Protein AF-A0A970HHV1-F1 (afdb_monomer)

Mean predicted aligned error: 6.07 Å

Radius of gyration: 20.33 Å; Cα contacts (8 Å, |Δi|>4): 270; chains: 1; bounding box: 57×24×49 Å

Nearest PDB structures (foldseek):
  5f6c-assembly1_B  TM=8.039E-01  e=2.529E-11  Escherichia coli K-12
  2vmk-assembly1_B  TM=8.462E-01  e=4.311E-10  Escherichia coli
  2bx2-assembly1_L  TM=7.209E-01  e=1.044E-10  Escherichia coli
  6g63-assembly1_L  TM=6.892E-01  e=3.246E-10  Escherichia coli K-12
  6g63-assembly1_N  TM=6.771E-01  e=1.009E-09  Escherichia coli K-12

Solvent-accessible surface area (backbone atoms only — not comparable to full-atom values): 9035 Å² total; per-residue (Å²): 105,76,45,78,47,78,48,78,58,95,60,32,40,36,41,37,37,27,50,73,88,37,81,76,47,77,46,78,46,61,69,87,66,83,72,60,59,66,45,74,35,80,18,37,28,69,41,66,39,64,95,73,31,23,31,37,27,39,60,92,59,94,53,52,23,40,33,41,33,84,36,63,52,52,69,69,50,68,73,40,97,61,86,72,57,23,73,80,74,50,54,62,69,41,77,45,61,32,25,28,76,36,66,59,57,91,90,43,39,22,35,36,26,51,76,50,71,48,78,54,98,89,51,70,48,39,87,89,57,90,80,88,79,77,66,85,84,67,76,53,66,66,58,52,52,53,52,52,61,69,76,100

pLDDT: mean 92.99, std 6.15, range [62.75, 98.56]

Foldseek 3Di:
DWDWDWDDPPQKIWIFIDDPNRTDDIDIDGNPDPDQAQPKAFWFFADFDQVQLWTFIHRPDDGTEIEHNCLQDAPVQVPDPDDDRNVRRDDGGDTAIWGFHACADDPRHTYIGSQHWDDDPQDIDRPRDPDDDDDPVDPDPVVVVVSVVVVD

Structure (mmCIF, N/CA/C/O backbone):
data_AF-A0A970HHV1-F1
#
_entry.id   AF-A0A970HHV1-F1
#
loop_
_atom_site.group_PDB
_atom_site.id
_atom_site.type_symbol
_atom_site.label_atom_id
_atom_site.label_alt_id
_atom_site.label_comp_id
_atom_site.label_asym_id
_atom_site.label_entity_id
_atom_site.label_seq_id
_atom_site.pdbx_PDB_ins_code
_atom_site.Cartn_x
_atom_site.Cartn_y
_atom_site.Cartn_z
_atom_site.occupancy
_atom_site.B_iso_or_equiv
_atom_site.auth_seq_id
_atom_site.auth_comp_id
_atom_site.auth_asym_id
_atom_site.auth_atom_id
_atom_site.pdbx_PDB_model_num
ATOM 1 N N . MET A 1 1 ? -31.608 -5.812 18.235 1.00 80.31 1 MET A N 1
ATOM 2 C CA . MET A 1 1 ? -31.215 -6.517 16.993 1.00 80.31 1 MET A CA 1
ATOM 3 C C . MET A 1 1 ? -30.566 -5.502 16.076 1.00 80.31 1 MET A C 1
ATOM 5 O O . MET A 1 1 ? -31.079 -4.387 16.007 1.00 80.31 1 MET A O 1
ATOM 9 N N . ASN A 1 2 ? -29.465 -5.877 15.429 1.00 92.69 2 ASN A N 1
ATOM 10 C CA . ASN A 1 2 ? -28.681 -4.971 14.597 1.00 92.69 2 ASN A CA 1
ATOM 11 C C . ASN A 1 2 ? -28.848 -5.377 13.132 1.00 92.69 2 ASN A C 1
ATOM 13 O O . ASN A 1 2 ? -28.756 -6.562 12.812 1.00 92.69 2 ASN A O 1
ATOM 17 N N . TYR A 1 3 ? -29.113 -4.405 12.264 1.00 94.81 3 TYR A N 1
ATOM 18 C CA . TYR A 1 3 ? -29.354 -4.620 10.841 1.00 94.81 3 TYR A CA 1
ATOM 19 C C . TYR A 1 3 ? -28.430 -3.745 10.005 1.00 94.81 3 TYR A C 1
ATOM 21 O O . TYR A 1 3 ? -28.197 -2.583 10.336 1.00 94.81 3 TYR A O 1
ATOM 29 N N . ILE A 1 4 ? -27.962 -4.297 8.889 1.00 96.00 4 ILE A N 1
ATOM 30 C CA . ILE A 1 4 ? -27.330 -3.534 7.816 1.00 96.00 4 ILE A CA 1
ATOM 31 C C . ILE A 1 4 ? -28.299 -3.553 6.637 1.00 96.00 4 ILE A C 1
ATOM 33 O O . ILE A 1 4 ? -28.560 -4.608 6.059 1.00 96.00 4 ILE A O 1
ATOM 37 N N . PHE A 1 5 ? -28.842 -2.389 6.295 1.00 95.75 5 PHE A N 1
ATOM 38 C CA . PHE A 1 5 ? -29.676 -2.208 5.113 1.00 95.75 5 PHE A CA 1
ATOM 39 C C . PHE A 1 5 ? -28.810 -1.734 3.954 1.00 95.75 5 PHE A C 1
ATOM 41 O O . PHE A 1 5 ? -28.091 -0.748 4.093 1.00 95.75 5 PHE A O 1
ATOM 48 N N . ILE A 1 6 ? -28.900 -2.417 2.814 1.00 94.88 6 ILE A N 1
ATOM 49 C CA . ILE A 1 6 ? -28.181 -2.058 1.590 1.00 94.88 6 ILE A CA 1
ATOM 50 C C . ILE A 1 6 ? -29.214 -1.782 0.501 1.00 94.88 6 ILE A C 1
ATOM 52 O O . ILE A 1 6 ? -30.061 -2.627 0.213 1.00 94.88 6 ILE A O 1
ATOM 56 N N . SER A 1 7 ? -29.146 -0.598 -0.102 1.00 94.56 7 SER A N 1
ATOM 57 C CA . SER A 1 7 ? -29.973 -0.207 -1.244 1.00 94.56 7 SER A CA 1
ATOM 58 C C . SER A 1 7 ? -29.077 0.285 -2.371 1.00 94.56 7 SER A C 1
ATOM 60 O O . SER A 1 7 ? -28.243 1.162 -2.161 1.00 94.56 7 SER A O 1
ATOM 62 N N . SER A 1 8 ? -29.250 -0.272 -3.568 1.00 92.88 8 SER A N 1
ATOM 63 C CA . SER A 1 8 ? -28.542 0.156 -4.774 1.00 92.88 8 SER A CA 1
ATOM 64 C C . SER A 1 8 ? -29.577 0.573 -5.813 1.00 92.88 8 SER A C 1
ATOM 66 O O . SER A 1 8 ? -30.322 -0.264 -6.326 1.00 92.88 8 SER A O 1
ATOM 68 N N . LYS A 1 9 ? -29.687 1.881 -6.065 1.00 92.19 9 LYS A N 1
ATOM 69 C CA . LYS A 1 9 ? -30.651 2.448 -7.018 1.00 92.19 9 LYS A CA 1
ATOM 70 C C . LYS A 1 9 ? -30.102 3.733 -7.629 1.00 92.19 9 LYS A C 1
ATOM 72 O O . LYS A 1 9 ? -29.501 4.534 -6.913 1.00 92.19 9 LYS A O 1
ATOM 77 N N . ASP A 1 10 ? -30.335 3.917 -8.928 1.00 89.50 10 ASP A N 1
ATOM 78 C CA . ASP A 1 10 ? -29.970 5.118 -9.694 1.00 89.50 10 ASP A CA 1
ATOM 79 C C . ASP A 1 10 ? -28.464 5.434 -9.642 1.00 89.50 10 ASP A C 1
ATOM 81 O O . ASP A 1 10 ? -28.059 6.585 -9.547 1.00 89.50 10 ASP A O 1
ATOM 85 N N . GLY A 1 11 ? -27.619 4.393 -9.645 1.00 84.75 11 GLY A N 1
ATOM 86 C CA . GLY A 1 11 ? -26.163 4.557 -9.545 1.00 84.75 11 GLY A CA 1
ATOM 87 C C . GLY A 1 11 ? -25.676 4.989 -8.159 1.00 84.75 11 GLY A C 1
ATOM 88 O O . GLY A 1 11 ? -24.528 5.392 -8.022 1.00 84.75 11 GLY A O 1
ATOM 89 N N . ILE A 1 12 ? -26.523 4.899 -7.132 1.00 89.19 12 ILE A N 1
ATOM 90 C CA . ILE A 1 12 ? -26.177 5.271 -5.761 1.00 89.19 12 ILE A CA 1
ATOM 91 C C . ILE A 1 12 ? -26.359 4.060 -4.848 1.00 89.19 12 ILE A C 1
ATOM 93 O O . ILE A 1 12 ? -27.466 3.521 -4.711 1.00 89.19 12 ILE A O 1
ATOM 97 N N . ASN A 1 13 ? -25.275 3.674 -4.184 1.00 91.62 13 ASN A N 1
ATOM 98 C CA . ASN A 1 13 ? -25.282 2.719 -3.087 1.00 91.62 13 ASN A CA 1
ATOM 99 C C . ASN A 1 13 ? -25.553 3.465 -1.779 1.00 91.62 13 ASN A C 1
ATOM 101 O O . ASN A 1 13 ? -24.934 4.486 -1.491 1.00 91.62 13 ASN A O 1
ATOM 105 N N . ARG A 1 14 ? -26.489 2.957 -0.982 1.00 94.31 14 ARG A N 1
ATOM 106 C CA . ARG A 1 14 ? -26.850 3.478 0.338 1.00 94.31 14 ARG A CA 1
ATOM 107 C C . ARG A 1 14 ? -26.742 2.348 1.344 1.00 94.31 14 ARG A C 1
ATOM 109 O O . ARG A 1 14 ? -27.304 1.276 1.117 1.00 94.31 14 ARG A O 1
ATOM 116 N N . ILE A 1 15 ? -26.047 2.596 2.446 1.00 95.44 15 ILE A N 1
ATOM 117 C CA . ILE A 1 15 ? -25.864 1.631 3.529 1.00 95.44 15 ILE A CA 1
ATOM 118 C C . ILE A 1 15 ? -26.336 2.282 4.825 1.00 95.44 15 ILE A C 1
ATOM 120 O O . ILE A 1 15 ? -25.863 3.359 5.178 1.00 95.44 15 ILE A O 1
ATOM 124 N N . GLY A 1 16 ? -27.269 1.643 5.527 1.00 96.50 16 GLY A N 1
ATOM 125 C CA . GLY A 1 16 ? -27.754 2.086 6.833 1.00 96.50 16 GLY A CA 1
ATOM 126 C C . GLY A 1 16 ? -27.484 1.035 7.901 1.00 96.50 16 GLY A C 1
ATOM 127 O O . GLY A 1 16 ? -27.935 -0.103 7.762 1.00 96.50 16 GLY A O 1
ATOM 128 N N . LEU A 1 17 ? -26.781 1.415 8.967 1.00 95.81 17 LEU A N 1
ATOM 129 C CA . LEU A 1 17 ? -26.610 0.589 10.161 1.00 95.81 17 LEU A CA 1
ATOM 130 C C . LEU A 1 17 ? -27.695 0.963 11.171 1.00 95.81 17 LEU A C 1
ATOM 132 O O . LEU A 1 17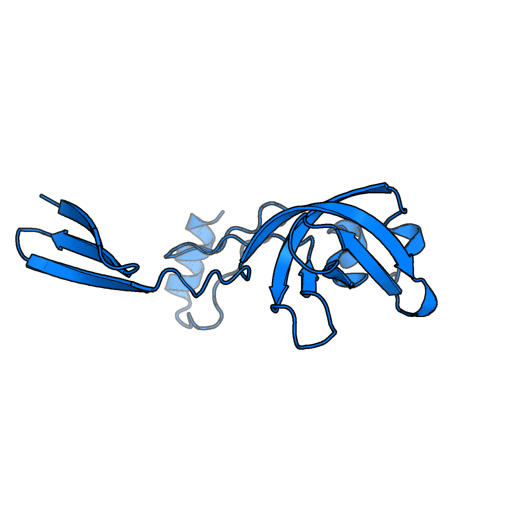 ? -27.787 2.117 11.590 1.00 95.81 17 LEU A O 1
ATOM 136 N N . VAL A 1 18 ? -28.523 -0.005 11.554 1.00 96.56 18 VAL A N 1
ATOM 137 C CA . VAL A 1 18 ? -29.615 0.185 12.512 1.00 96.56 18 VAL A CA 1
ATOM 138 C C . VAL A 1 18 ? -29.358 -0.678 13.735 1.00 96.56 18 VAL A C 1
ATOM 140 O O . VAL A 1 18 ? -29.291 -1.901 13.626 1.00 96.56 18 VAL A O 1
ATOM 143 N N . GLU A 1 19 ? -29.273 -0.049 14.900 1.00 96.81 19 GLU A N 1
ATOM 144 C CA . GLU A 1 19 ? -29.139 -0.712 16.195 1.00 96.81 19 GLU A CA 1
ATOM 145 C C . GLU A 1 19 ? -30.380 -0.413 17.032 1.00 96.81 19 GLU A C 1
ATOM 147 O O . GLU A 1 19 ? -30.795 0.736 17.167 1.00 96.81 19 GLU A O 1
ATOM 152 N N . GLU A 1 20 ? -31.020 -1.462 17.551 1.00 95.19 20 GLU A N 1
ATOM 153 C CA . GLU A 1 20 ? -32.204 -1.335 18.420 1.00 95.19 20 GLU A CA 1
ATOM 154 C C . GLU A 1 20 ? -33.332 -0.473 17.816 1.00 95.19 20 GLU A C 1
ATOM 156 O O . GLU A 1 20 ? -34.014 0.286 18.500 1.00 95.19 20 GLU A O 1
ATOM 161 N N . GLY A 1 21 ? -33.526 -0.588 16.498 1.00 93.12 21 GLY A N 1
ATOM 162 C CA . GLY A 1 21 ? -34.548 0.164 15.766 1.00 93.12 21 GLY A CA 1
ATOM 163 C C . GLY A 1 21 ? -34.192 1.630 15.495 1.00 93.12 21 GLY A C 1
ATOM 164 O O . GLY A 1 21 ? -35.020 2.353 14.944 1.00 93.12 21 GLY A O 1
ATOM 165 N N . ARG A 1 22 ? -32.975 2.076 15.833 1.00 95.38 22 ARG A N 1
ATOM 166 C CA . ARG A 1 22 ? -32.463 3.422 15.540 1.00 95.38 22 ARG A CA 1
ATOM 167 C C . ARG A 1 22 ? -31.365 3.365 14.485 1.00 95.38 22 ARG A C 1
ATOM 169 O O . ARG A 1 22 ? -30.444 2.564 14.588 1.00 95.38 22 ARG A O 1
ATOM 176 N N . LEU A 1 23 ? -31.450 4.230 13.477 1.00 95.44 23 LEU A N 1
ATOM 177 C CA . LEU A 1 23 ? -30.369 4.429 12.511 1.00 95.44 23 LEU A CA 1
ATOM 178 C C . LEU A 1 23 ? -29.182 5.097 13.218 1.00 95.44 23 LEU A C 1
ATOM 180 O O . LEU A 1 23 ? -29.332 6.201 13.738 1.00 95.44 23 LEU A O 1
ATOM 184 N N . VAL A 1 24 ? -28.029 4.429 13.238 1.00 96.62 24 VAL A N 1
ATOM 185 C CA . VAL A 1 24 ? -26.810 4.914 13.909 1.00 96.62 24 VAL A CA 1
ATOM 186 C C . VAL A 1 24 ? -25.757 5.426 12.927 1.00 96.62 24 VAL A C 1
ATOM 188 O O . VAL A 1 24 ? -25.079 6.404 13.224 1.00 96.62 24 VAL A O 1
ATOM 191 N N . GLU A 1 25 ? -25.647 4.823 11.741 1.00 94.88 25 GLU A N 1
ATOM 192 C CA . GLU A 1 25 ? -24.725 5.254 10.684 1.00 94.88 25 GLU A CA 1
ATOM 193 C C . GLU A 1 25 ? -25.418 5.174 9.318 1.00 94.88 25 GLU A C 1
ATOM 195 O O . GLU A 1 25 ? -26.218 4.269 9.063 1.00 94.88 25 GLU A O 1
ATOM 200 N N . TYR A 1 26 ? -25.107 6.122 8.434 1.00 93.88 26 TYR A N 1
ATOM 201 C CA . TYR A 1 26 ? -25.609 6.164 7.063 1.00 93.88 26 TYR A CA 1
ATOM 202 C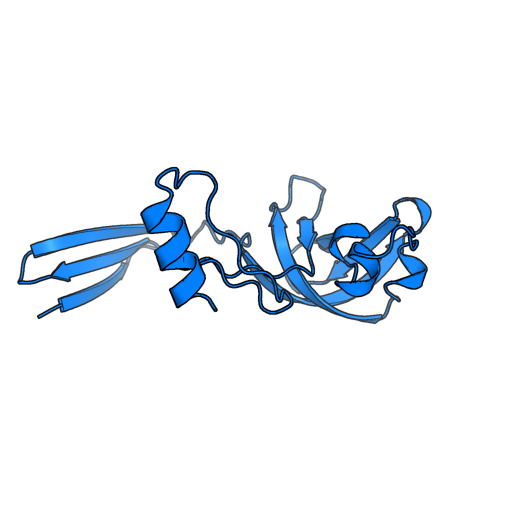 C . TYR A 1 26 ? -24.473 6.522 6.105 1.00 93.88 26 TYR A C 1
ATOM 204 O O . TYR A 1 26 ? -23.807 7.544 6.275 1.00 93.88 26 TYR A O 1
ATOM 212 N N . TYR A 1 27 ? -24.279 5.688 5.090 1.00 92.50 27 TYR A N 1
ATOM 213 C CA . TYR A 1 27 ? -23.280 5.858 4.043 1.00 92.50 27 TYR A CA 1
ATOM 214 C C . TYR A 1 27 ? -23.962 5.949 2.685 1.00 92.50 27 TYR A C 1
ATOM 216 O O . TYR A 1 27 ? -24.944 5.252 2.423 1.00 92.50 27 TYR A O 1
ATOM 224 N N . MET A 1 28 ? -23.412 6.784 1.810 1.00 90.69 28 MET A N 1
ATOM 225 C CA . MET A 1 28 ? -23.862 6.925 0.434 1.00 90.69 28 MET A CA 1
ATOM 226 C C . MET A 1 28 ? -22.647 7.008 -0.487 1.00 90.69 28 MET A C 1
ATOM 228 O O . MET A 1 28 ? -21.716 7.761 -0.209 1.00 90.69 28 MET A O 1
ATOM 232 N N . GLU A 1 29 ? -22.666 6.235 -1.565 1.00 87.69 29 GLU A N 1
ATOM 233 C CA . GLU A 1 29 ? -21.590 6.154 -2.550 1.00 87.69 29 GLU A CA 1
ATOM 234 C C . GLU A 1 29 ? -22.183 6.218 -3.961 1.00 87.69 29 GLU A C 1
ATOM 236 O O . GLU A 1 29 ? -23.109 5.473 -4.288 1.00 87.69 29 GLU A O 1
ATOM 241 N N . GLU A 1 30 ? -21.658 7.120 -4.789 1.00 85.38 30 GLU A N 1
ATOM 242 C CA . GLU A 1 30 ? -21.987 7.210 -6.213 1.00 85.38 30 GLU A CA 1
ATOM 243 C C . GLU A 1 30 ? -21.102 6.247 -7.013 1.00 85.38 30 GLU A C 1
ATOM 245 O O . GLU A 1 30 ? -19.900 6.135 -6.775 1.00 85.38 30 GLU A O 1
ATOM 250 N N . LYS A 1 31 ? -21.697 5.552 -7.984 1.00 70.62 31 LYS A N 1
ATOM 251 C CA . LYS A 1 31 ? -21.054 4.453 -8.718 1.00 70.62 31 LYS A CA 1
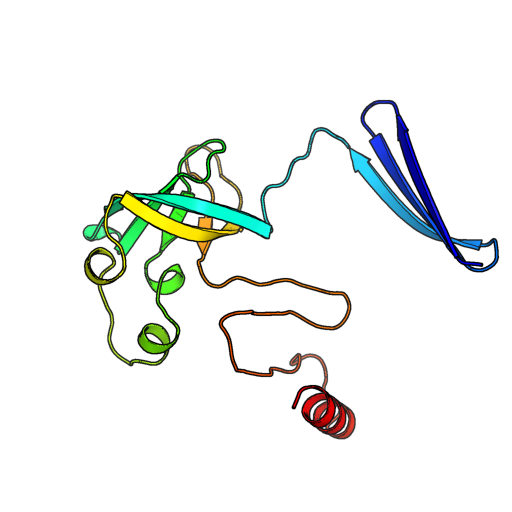ATOM 252 C C . LYS A 1 31 ? -19.884 4.891 -9.615 1.00 70.62 31 LYS A C 1
ATOM 254 O O . LYS A 1 31 ? -19.083 4.047 -9.993 1.00 70.62 31 LYS A O 1
ATOM 259 N N . ASP A 1 32 ? -19.756 6.183 -9.919 1.00 66.75 32 ASP A N 1
ATOM 260 C CA . ASP A 1 32 ? -18.750 6.716 -10.853 1.00 66.75 32 ASP A CA 1
ATOM 261 C C . ASP A 1 32 ? -17.390 7.055 -10.212 1.00 66.75 32 ASP A C 1
ATOM 263 O O . ASP A 1 32 ? -16.471 7.494 -10.906 1.00 66.75 32 ASP A O 1
ATOM 267 N N . SER A 1 33 ? -17.209 6.842 -8.904 1.00 62.75 33 SER A N 1
ATOM 268 C CA . SER A 1 33 ? -15.943 7.134 -8.219 1.00 62.75 33 SER A CA 1
ATOM 269 C C . SER A 1 33 ? -15.204 5.878 -7.757 1.00 62.75 33 SER A C 1
ATOM 271 O O . SER A 1 33 ? -14.920 5.740 -6.566 1.00 62.75 33 SER A O 1
ATOM 273 N N . GLU A 1 34 ? -14.863 4.965 -8.673 1.00 70.12 34 GLU A N 1
ATOM 274 C CA . GLU A 1 34 ? -13.987 3.830 -8.343 1.00 70.12 34 GLU A CA 1
ATOM 275 C C . GLU A 1 34 ? -12.567 4.322 -8.021 1.00 70.12 34 GLU A C 1
ATOM 277 O O . GLU A 1 34 ? -11.663 4.368 -8.859 1.00 70.12 34 GLU A O 1
ATOM 282 N N . LYS A 1 35 ? -12.373 4.716 -6.763 1.00 84.81 35 LYS A N 1
ATOM 283 C CA . LYS A 1 35 ? -11.061 5.029 -6.214 1.00 84.81 35 LYS A CA 1
ATOM 284 C C . LYS A 1 35 ? -10.298 3.734 -6.034 1.00 84.81 35 LYS A C 1
ATOM 286 O O . LYS A 1 35 ? -10.750 2.822 -5.348 1.00 84.81 35 LYS A O 1
ATOM 291 N N . ILE A 1 36 ? -9.106 3.672 -6.612 1.00 92.12 36 ILE A N 1
ATOM 292 C CA . ILE A 1 36 ? -8.253 2.482 -6.509 1.00 92.12 36 ILE A CA 1
ATOM 293 C C . ILE A 1 36 ? -7.262 2.567 -5.346 1.00 92.12 36 ILE A C 1
ATOM 295 O O . ILE A 1 36 ? -6.518 1.616 -5.115 1.00 92.12 36 ILE A O 1
ATOM 299 N N . VAL A 1 37 ? -7.204 3.696 -4.626 1.00 94.88 37 VAL A N 1
ATOM 300 C CA . VAL A 1 37 ? -6.345 3.840 -3.439 1.00 94.88 37 VAL A CA 1
ATOM 301 C C . VAL A 1 37 ? -6.723 2.800 -2.395 1.00 94.88 37 VAL A C 1
ATOM 303 O O . VAL A 1 37 ? -7.884 2.661 -2.034 1.00 94.88 37 VAL A O 1
ATOM 306 N N . GLY A 1 38 ? -5.722 2.100 -1.871 1.00 95.12 38 GLY A N 1
ATOM 307 C CA . GLY A 1 38 ? -5.910 1.037 -0.892 1.00 95.12 38 GLY A CA 1
ATOM 308 C C . GLY A 1 38 ? -6.116 -0.343 -1.512 1.00 95.12 38 GLY A C 1
ATOM 309 O O . GLY A 1 38 ? -5.823 -1.323 -0.826 1.00 95.12 38 GLY A O 1
ATOM 310 N N . ASN A 1 39 ? -6.507 -0.437 -2.792 1.00 96.25 39 ASN A N 1
ATOM 311 C CA . ASN A 1 39 ? -6.634 -1.720 -3.484 1.00 96.25 39 ASN A CA 1
ATOM 312 C C . ASN A 1 39 ? -5.282 -2.441 -3.535 1.00 96.25 39 ASN A C 1
ATOM 314 O O . ASN A 1 39 ? -4.225 -1.819 -3.705 1.00 96.25 39 ASN A O 1
ATOM 318 N N . ILE A 1 40 ? -5.341 -3.765 -3.403 1.00 97.56 40 ILE A N 1
ATOM 319 C CA . ILE A 1 40 ? -4.187 -4.661 -3.418 1.00 97.56 40 ILE A CA 1
ATOM 320 C C . ILE A 1 40 ? -4.272 -5.522 -4.675 1.00 97.56 40 ILE A C 1
ATOM 322 O O . ILE A 1 40 ? -5.295 -6.154 -4.930 1.00 97.56 40 ILE A O 1
ATOM 326 N N . TYR A 1 41 ? -3.185 -5.567 -5.437 1.00 97.75 41 TYR A N 1
ATOM 327 C CA . TYR A 1 41 ? -3.094 -6.301 -6.694 1.00 97.75 41 TYR A CA 1
ATOM 328 C C . TYR A 1 41 ? -1.912 -7.264 -6.663 1.00 97.75 41 TYR A C 1
ATOM 330 O O . TYR A 1 41 ? -0.859 -6.960 -6.099 1.00 97.75 41 TYR A O 1
ATOM 338 N N . ARG A 1 42 ? -2.063 -8.403 -7.340 1.00 98.06 42 ARG A N 1
ATOM 339 C CA . ARG A 1 42 ? -0.929 -9.203 -7.804 1.00 98.06 42 ARG A CA 1
ATOM 340 C C . ARG A 1 42 ? -0.478 -8.618 -9.140 1.00 98.06 42 ARG A C 1
ATOM 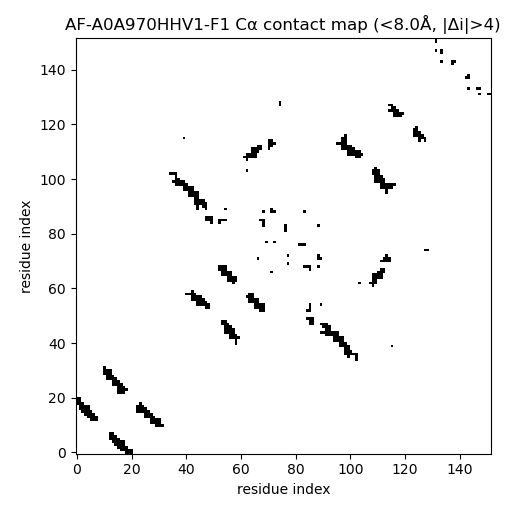342 O O . ARG A 1 42 ? -1.161 -8.786 -10.146 1.00 98.06 42 ARG A O 1
ATOM 349 N N . ALA A 1 43 ? 0.626 -7.887 -9.121 1.00 98.19 43 ALA A N 1
ATOM 350 C CA . ALA A 1 43 ? 1.153 -7.156 -10.262 1.00 98.19 43 ALA A CA 1
ATOM 351 C C . ALA A 1 43 ? 2.304 -7.909 -10.936 1.00 98.19 43 ALA A C 1
ATOM 353 O O . ALA A 1 43 ? 2.979 -8.719 -10.298 1.00 98.19 43 ALA A O 1
ATOM 354 N N . ARG A 1 44 ? 2.563 -7.597 -12.208 1.00 98.56 44 ARG A N 1
ATOM 355 C CA . ARG A 1 44 ? 3.759 -8.051 -12.935 1.00 98.56 44 ARG A CA 1
ATOM 356 C C . ARG A 1 44 ? 4.711 -6.880 -13.156 1.00 98.56 44 ARG A C 1
ATOM 358 O O . ARG A 1 44 ? 4.279 -5.812 -13.585 1.00 98.56 44 ARG A O 1
ATOM 365 N N . VAL A 1 45 ? 5.998 -7.059 -12.880 1.00 98.56 45 VAL A N 1
ATOM 366 C CA . VAL A 1 45 ? 7.026 -6.055 -13.184 1.00 98.56 45 VAL A CA 1
ATOM 367 C C . VAL A 1 45 ? 7.237 -6.006 -14.696 1.00 98.56 45 VAL A C 1
ATOM 369 O O . VAL A 1 45 ? 7.698 -6.976 -15.286 1.00 98.56 45 VAL A O 1
ATOM 372 N N . GLU A 1 46 ? 6.919 -4.879 -15.327 1.00 97.94 46 GLU A N 1
ATOM 373 C CA . GLU A 1 46 ? 7.087 -4.699 -16.776 1.00 97.94 46 GLU A CA 1
ATOM 374 C C . GLU A 1 46 ? 8.518 -4.268 -17.097 1.00 97.94 46 GLU A C 1
ATOM 376 O O . GLU A 1 46 ? 9.186 -4.829 -17.964 1.00 97.94 46 GLU A O 1
ATOM 381 N N . ASN A 1 47 ? 9.023 -3.281 -16.354 1.00 97.12 47 ASN A N 1
ATOM 382 C CA . ASN A 1 47 ? 10.364 -2.765 -16.567 1.00 97.12 47 ASN A CA 1
ATOM 383 C C . ASN A 1 47 ? 10.981 -2.202 -15.286 1.00 97.12 47 ASN A C 1
ATOM 385 O O . ASN A 1 47 ? 10.314 -1.583 -14.454 1.00 97.12 47 ASN A O 1
ATOM 389 N N . VAL A 1 48 ? 12.298 -2.355 -15.183 1.00 97.94 48 VAL A N 1
ATOM 390 C CA . VAL A 1 48 ? 13.116 -1.861 -14.074 1.00 97.94 48 VAL A CA 1
ATOM 391 C C . VAL A 1 48 ? 14.020 -0.739 -14.577 1.00 97.94 48 VAL A C 1
ATOM 393 O O . VAL A 1 48 ? 14.727 -0.892 -15.570 1.00 97.94 48 VAL A O 1
ATOM 396 N N . LEU A 1 49 ? 13.988 0.414 -13.909 1.00 96.25 49 LEU A N 1
ATOM 397 C CA . LEU A 1 49 ? 14.662 1.640 -14.336 1.00 96.25 49 LEU A CA 1
ATOM 398 C C . LEU A 1 49 ? 15.671 2.070 -13.272 1.00 96.25 49 LEU A C 1
ATOM 400 O O . LEU A 1 49 ? 15.365 2.853 -12.369 1.00 96.25 49 LEU A O 1
ATOM 404 N N . ARG A 1 50 ? 16.907 1.577 -13.402 1.00 94.50 50 ARG A N 1
ATOM 405 C CA . ARG A 1 50 ? 18.000 1.847 -12.453 1.00 94.50 50 ARG A CA 1
ATOM 406 C C . ARG A 1 50 ? 18.264 3.339 -12.245 1.00 94.50 50 ARG A C 1
ATOM 408 O O . ARG A 1 50 ? 18.442 3.763 -11.110 1.00 94.50 50 ARG A O 1
ATOM 415 N N . GLY A 1 51 ? 18.215 4.145 -13.310 1.00 95.06 51 GLY A N 1
ATOM 416 C CA . GLY A 1 51 ? 18.427 5.598 -13.228 1.00 95.06 51 GLY A CA 1
ATOM 417 C C . GLY A 1 51 ? 17.405 6.336 -12.354 1.00 95.06 51 GLY A C 1
ATOM 418 O O . GLY A 1 51 ? 17.727 7.371 -11.783 1.00 95.06 51 GLY A O 1
ATOM 419 N N . MET A 1 52 ? 16.197 5.784 -12.198 1.00 93.88 52 MET A N 1
ATOM 420 C CA . MET A 1 52 ? 15.152 6.332 -11.323 1.00 93.88 52 MET A CA 1
ATOM 421 C C . MET A 1 52 ? 15.011 5.566 -10.004 1.00 93.88 52 MET A C 1
ATOM 423 O O . MET A 1 52 ? 14.197 5.952 -9.167 1.00 93.88 52 MET A O 1
ATOM 427 N N . ASN A 1 53 ? 15.783 4.488 -9.811 1.00 96.12 53 ASN A N 1
ATOM 428 C CA . ASN A 1 53 ? 15.606 3.542 -8.711 1.00 96.12 53 ASN A CA 1
ATOM 429 C C . ASN A 1 53 ? 14.126 3.164 -8.515 1.00 96.12 53 ASN A C 1
ATOM 431 O O . ASN A 1 53 ? 13.560 3.287 -7.427 1.00 96.12 53 ASN A O 1
ATOM 435 N N . ALA A 1 54 ? 13.485 2.752 -9.607 1.00 97.69 54 ALA A N 1
ATOM 436 C CA . ALA A 1 54 ? 12.071 2.413 -9.628 1.00 97.69 54 ALA A CA 1
ATOM 437 C C . ALA A 1 54 ? 11.761 1.351 -10.684 1.00 97.69 54 ALA A C 1
ATOM 439 O O . ALA A 1 54 ? 12.547 1.119 -11.604 1.00 97.69 54 ALA A O 1
ATOM 440 N N . ALA A 1 55 ? 10.598 0.729 -10.552 1.00 98.25 55 ALA A N 1
ATOM 441 C CA . ALA A 1 55 ? 10.033 -0.183 -11.530 1.00 98.25 55 ALA A CA 1
ATOM 442 C C . ALA A 1 55 ? 8.629 0.285 -11.929 1.00 98.25 55 ALA A C 1
ATOM 444 O O . ALA A 1 55 ? 7.907 0.868 -11.114 1.00 98.25 55 ALA A O 1
ATOM 445 N N . PHE A 1 56 ? 8.242 0.024 -13.176 1.00 98.06 56 PHE A N 1
ATOM 446 C CA . PHE A 1 56 ? 6.839 0.088 -13.570 1.00 98.06 56 PHE A CA 1
ATOM 447 C C . PHE A 1 56 ? 6.239 -1.309 -13.466 1.00 98.06 56 PHE A C 1
ATOM 449 O O . PHE A 1 56 ? 6.800 -2.279 -13.982 1.00 98.06 56 PHE A O 1
ATOM 456 N N . VAL A 1 57 ? 5.106 -1.399 -12.778 1.00 98.12 57 VAL A N 1
ATOM 457 C CA . VAL A 1 57 ? 4.401 -2.654 -12.527 1.00 98.12 57 VAL A CA 1
ATOM 458 C C . VAL A 1 57 ? 2.992 -2.574 -13.098 1.00 98.12 57 VAL A C 1
ATOM 460 O O . VAL A 1 57 ? 2.274 -1.592 -12.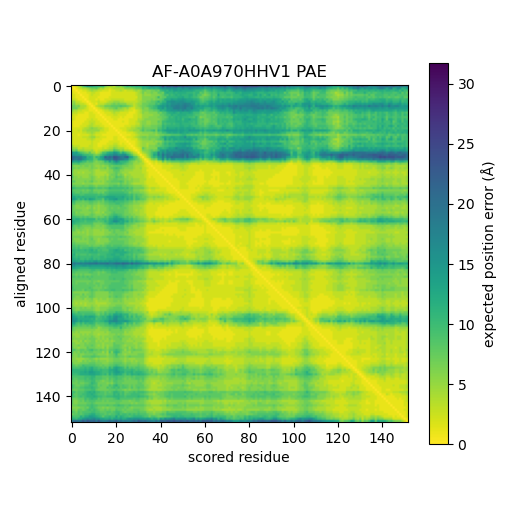904 1.00 98.12 57 VAL A O 1
ATOM 463 N N . ASN A 1 58 ? 2.598 -3.601 -13.830 1.00 98.12 58 ASN A N 1
ATOM 464 C CA . ASN A 1 58 ? 1.269 -3.725 -14.392 1.00 98.12 58 ASN A CA 1
ATOM 465 C C . ASN A 1 58 ? 0.328 -4.312 -13.337 1.00 98.12 58 ASN A C 1
ATOM 467 O O . ASN A 1 58 ? 0.542 -5.425 -12.857 1.00 98.12 58 ASN A O 1
ATOM 471 N N . ILE A 1 59 ? -0.695 -3.538 -12.970 1.00 97.00 59 ILE A N 1
ATOM 472 C CA . ILE A 1 59 ? -1.721 -3.903 -11.980 1.00 97.00 59 ILE A CA 1
ATOM 473 C C . ILE A 1 59 ? -3.043 -4.348 -12.631 1.00 97.00 59 ILE A C 1
ATOM 475 O O . ILE A 1 59 ? -4.013 -4.605 -11.928 1.00 97.00 59 ILE A O 1
ATOM 479 N N . GLY A 1 60 ? -3.099 -4.416 -13.966 1.00 94.81 60 GLY A N 1
ATOM 480 C CA . GLY A 1 60 ? -4.278 -4.833 -14.730 1.00 94.81 60 GLY A CA 1
ATOM 481 C C . GLY A 1 60 ? -5.329 -3.743 -14.965 1.00 94.81 60 GLY A C 1
ATOM 482 O O . GLY A 1 60 ? -6.325 -4.009 -15.630 1.00 94.81 60 GLY A O 1
ATOM 483 N N . VAL A 1 61 ? -5.119 -2.522 -14.463 1.00 88.75 61 VAL A N 1
ATOM 484 C CA . VAL A 1 61 ? -6.039 -1.388 -14.644 1.00 88.75 61 VAL A CA 1
ATOM 485 C C . VAL A 1 61 ? -5.290 -0.116 -15.039 1.00 88.75 61 VAL A C 1
ATOM 487 O O . VAL A 1 61 ? -4.292 0.257 -14.422 1.00 88.75 61 VAL A O 1
ATOM 490 N N . GLY A 1 62 ? -5.791 0.577 -16.065 1.00 89.19 62 GLY A N 1
ATOM 491 C CA . GLY A 1 62 ? -5.261 1.866 -16.508 1.00 89.19 62 GLY A CA 1
ATOM 492 C C . GLY A 1 62 ? -3.789 1.819 -16.937 1.00 89.19 62 GLY A C 1
ATOM 493 O O . GLY A 1 62 ? -3.398 1.036 -17.797 1.00 89.19 62 GLY A O 1
ATOM 494 N N . LYS A 1 63 ? -2.976 2.719 -16.376 1.00 92.31 63 LYS A N 1
ATOM 495 C CA . LYS A 1 63 ? -1.539 2.837 -16.674 1.00 92.31 63 LYS A CA 1
ATOM 496 C C . LYS A 1 63 ? -0.715 2.005 -15.701 1.00 92.31 63 LYS A C 1
ATOM 498 O O . LYS A 1 63 ? -1.089 1.881 -14.537 1.00 92.31 63 LYS A O 1
ATOM 503 N N . ASN A 1 64 ? 0.467 1.566 -16.137 1.00 96.62 64 ASN A N 1
ATOM 504 C CA . ASN A 1 64 ? 1.433 0.923 -15.248 1.00 96.62 64 ASN A CA 1
ATOM 505 C C . ASN A 1 64 ? 1.708 1.783 -14.009 1.00 96.62 64 ASN A C 1
ATOM 507 O O . ASN A 1 64 ? 1.919 2.998 -14.095 1.00 96.62 64 ASN A O 1
ATOM 511 N N . ALA A 1 65 ? 1.712 1.128 -12.856 1.00 97.81 65 ALA A N 1
ATOM 512 C CA . ALA A 1 65 ? 1.952 1.751 -11.576 1.00 97.81 65 ALA A CA 1
ATOM 513 C C . ALA A 1 65 ? 3.449 1.967 -11.344 1.00 97.81 65 ALA A C 1
ATOM 515 O O . ALA A 1 65 ? 4.290 1.168 -11.754 1.00 97.81 65 ALA A O 1
ATOM 516 N N . TYR A 1 66 ? 3.784 3.052 -10.657 1.00 97.88 66 TYR A N 1
ATOM 517 C CA . TYR A 1 66 ? 5.143 3.393 -10.268 1.00 97.88 66 TYR A CA 1
ATOM 518 C C . TYR A 1 66 ? 5.471 2.804 -8.891 1.00 97.88 66 TYR A C 1
ATOM 520 O O . TYR A 1 66 ? 4.846 3.171 -7.889 1.00 97.88 66 TYR A O 1
ATOM 528 N N . LEU A 1 67 ? 6.482 1.935 -8.840 1.00 98.31 67 LEU A N 1
ATOM 529 C CA . LEU A 1 67 ? 7.010 1.325 -7.622 1.00 98.31 67 LEU A CA 1
ATOM 530 C C . LEU A 1 67 ? 8.434 1.831 -7.363 1.00 98.31 67 LEU A C 1
ATOM 532 O O . LEU A 1 67 ? 9.370 1.512 -8.094 1.00 98.31 67 LEU A O 1
ATOM 536 N N . TYR A 1 68 ? 8.606 2.638 -6.317 1.00 97.75 68 TYR A N 1
ATOM 537 C CA . TYR A 1 68 ? 9.917 3.152 -5.918 1.00 97.75 68 TYR A CA 1
ATOM 538 C C . TYR A 1 68 ? 10.722 2.096 -5.149 1.00 97.75 68 TYR A C 1
ATOM 540 O O . TYR A 1 68 ? 10.151 1.296 -4.418 1.00 97.75 68 TYR A O 1
ATOM 548 N N . VAL A 1 69 ? 12.054 2.125 -5.235 1.00 97.19 69 VAL A N 1
ATOM 549 C CA . VAL A 1 69 ? 12.924 1.097 -4.635 1.00 97.19 69 VAL A CA 1
ATOM 550 C C . VAL A 1 69 ? 12.692 0.865 -3.140 1.00 97.19 69 VAL A C 1
ATOM 552 O O . VAL A 1 69 ? 12.574 -0.277 -2.709 1.00 97.19 69 VAL A O 1
ATOM 555 N N . LYS A 1 70 ? 12.529 1.928 -2.341 1.00 95.56 70 LYS A N 1
ATOM 556 C CA . LYS A 1 70 ? 12.266 1.784 -0.897 1.00 95.56 70 LYS A CA 1
ATOM 557 C C . LYS A 1 70 ? 10.878 1.227 -0.603 1.00 95.56 70 LYS A C 1
ATOM 559 O O . LYS A 1 70 ? 10.673 0.674 0.465 1.00 95.56 70 LYS A O 1
ATOM 564 N N . ASP A 1 71 ? 9.950 1.393 -1.540 1.00 96.88 71 ASP A N 1
ATOM 565 C CA . ASP A 1 71 ? 8.610 0.823 -1.483 1.00 96.88 71 ASP A CA 1
ATOM 566 C C . ASP A 1 71 ? 8.591 -0.645 -1.954 1.00 96.88 71 ASP A C 1
ATOM 568 O O . ASP A 1 71 ? 7.554 -1.281 -1.816 1.00 96.88 71 ASP A O 1
ATOM 572 N N . ALA A 1 72 ? 9.704 -1.174 -2.486 1.00 96.56 72 ALA A N 1
ATOM 573 C CA . ALA A 1 72 ? 9.862 -2.557 -2.952 1.00 96.56 72 ALA A CA 1
ATOM 574 C C . ALA A 1 72 ? 10.767 -3.420 -2.057 1.00 96.56 72 ALA A C 1
ATOM 576 O O . ALA A 1 72 ? 10.770 -4.641 -2.191 1.00 96.56 72 ALA A O 1
ATOM 577 N N . TYR A 1 73 ? 11.560 -2.803 -1.178 1.00 95.31 73 TYR A N 1
ATOM 578 C CA . TYR A 1 73 ? 12.463 -3.524 -0.286 1.00 95.31 73 TYR A CA 1
ATOM 579 C C . TYR A 1 73 ? 11.727 -4.525 0.608 1.00 95.31 73 TYR A C 1
ATOM 581 O O . TYR A 1 73 ? 10.659 -4.251 1.147 1.00 95.31 73 TYR A O 1
ATOM 589 N N . SER A 1 74 ? 12.377 -5.663 0.838 1.00 91.06 74 SER A N 1
ATOM 590 C CA . SER A 1 74 ? 12.060 -6.538 1.965 1.00 91.06 74 SER A CA 1
ATOM 591 C C . SER A 1 74 ? 12.353 -5.848 3.301 1.00 91.06 74 SER A C 1
ATOM 593 O O . SER A 1 74 ? 13.108 -4.870 3.389 1.00 91.06 74 SER A O 1
ATOM 595 N N . ARG A 1 75 ? 11.800 -6.403 4.382 1.00 85.81 75 ARG A N 1
ATOM 596 C CA . ARG A 1 75 ? 12.053 -5.921 5.745 1.00 85.81 75 ARG A CA 1
ATOM 597 C C . ARG A 1 75 ? 13.544 -5.970 6.086 1.00 85.81 75 ARG A C 1
ATOM 599 O O . ARG A 1 75 ? 14.072 -5.022 6.662 1.00 85.81 75 ARG A O 1
ATOM 606 N N . GLU A 1 76 ? 14.235 -7.035 5.701 1.00 88.44 76 GLU A N 1
ATOM 607 C CA . GLU A 1 76 ? 15.670 -7.218 5.926 1.00 88.44 76 GLU A CA 1
ATOM 608 C C . GLU A 1 76 ? 16.483 -6.130 5.215 1.00 88.44 76 GLU A C 1
ATOM 610 O O . GLU A 1 76 ? 17.407 -5.555 5.795 1.00 88.44 76 GLU A O 1
ATOM 615 N N . GLN A 1 77 ? 16.106 -5.793 3.978 1.00 91.94 77 GLN A N 1
ATOM 616 C CA . GLN A 1 77 ? 16.750 -4.728 3.209 1.00 91.94 77 GLN A CA 1
ATOM 617 C C . GLN A 1 77 ? 16.506 -3.346 3.825 1.00 91.94 77 GLN A C 1
ATOM 619 O O . GLN A 1 77 ? 17.455 -2.569 3.919 1.00 91.94 77 GLN A O 1
ATOM 624 N N . LEU A 1 78 ? 15.288 -3.060 4.303 1.00 87.94 78 LEU A N 1
ATOM 625 C CA . LEU A 1 78 ? 14.970 -1.811 5.010 1.00 87.94 78 LEU A CA 1
ATOM 626 C C . LEU A 1 78 ? 15.756 -1.638 6.315 1.00 87.94 78 LEU A C 1
ATOM 628 O O . LEU A 1 78 ? 16.147 -0.519 6.649 1.00 87.94 78 LEU A O 1
ATOM 632 N N . LEU A 1 79 ? 15.967 -2.726 7.059 1.00 86.69 79 LEU A N 1
ATOM 633 C CA . LEU A 1 79 ? 16.731 -2.712 8.311 1.00 86.69 79 LEU A CA 1
ATOM 634 C C . LEU A 1 79 ? 18.240 -2.638 8.070 1.00 86.69 79 LEU A C 1
ATOM 636 O O . LEU A 1 79 ? 18.992 -2.160 8.924 1.00 86.69 79 LEU A O 1
ATOM 640 N N . SER A 1 80 ? 18.702 -3.095 6.908 1.00 88.81 80 SER A N 1
ATOM 641 C CA . SER A 1 80 ? 20.094 -2.935 6.527 1.00 88.81 80 SER A CA 1
ATOM 642 C C . SER A 1 80 ? 20.398 -1.453 6.271 1.00 88.81 80 SER A C 1
ATOM 644 O O . SER A 1 80 ? 19.665 -0.756 5.577 1.00 88.81 80 SER A O 1
ATOM 646 N N . LYS A 1 81 ? 21.536 -0.950 6.760 1.00 82.81 81 LYS A N 1
ATOM 647 C CA . LYS A 1 81 ? 22.019 0.403 6.410 1.00 82.81 81 LYS A CA 1
ATOM 648 C C . LYS A 1 81 ? 22.559 0.492 4.969 1.00 82.81 81 LYS A C 1
ATOM 650 O O . LYS A 1 81 ? 23.242 1.455 4.628 1.00 82.81 81 LYS A O 1
ATOM 655 N N . LYS A 1 82 ? 22.313 -0.527 4.138 1.00 91.19 82 LYS A N 1
ATOM 656 C CA . LYS A 1 82 ? 22.769 -0.608 2.750 1.00 91.19 82 LYS A CA 1
ATOM 657 C C . LYS A 1 82 ? 21.651 -0.143 1.821 1.00 91.19 82 LYS A C 1
ATOM 659 O O . LYS A 1 82 ? 20.485 -0.452 2.036 1.00 91.19 82 LYS A O 1
ATOM 664 N N . ASN A 1 83 ? 22.022 0.569 0.762 1.00 90.50 83 ASN A N 1
ATOM 665 C CA . ASN A 1 83 ? 21.111 0.864 -0.337 1.00 90.50 83 ASN A CA 1
ATOM 666 C C . ASN A 1 83 ? 21.309 -0.177 -1.440 1.00 90.50 83 ASN A C 1
ATOM 668 O O . ASN A 1 83 ? 22.429 -0.347 -1.922 1.00 90.50 83 ASN A O 1
ATOM 672 N N . TYR A 1 84 ? 20.224 -0.829 -1.847 1.00 94.19 84 TYR A N 1
ATOM 673 C CA . TYR A 1 84 ? 20.185 -1.728 -2.992 1.00 94.19 84 TYR A CA 1
ATOM 674 C C . TYR A 1 84 ? 19.520 -0.996 -4.160 1.00 94.19 84 TYR A C 1
ATOM 676 O O . TYR A 1 84 ? 18.422 -0.464 -3.998 1.00 94.19 84 TYR A O 1
ATOM 684 N N . PRO A 1 85 ? 20.153 -0.916 -5.336 1.00 95.62 85 PRO A N 1
ATOM 685 C CA . PRO A 1 85 ? 19.485 -0.374 -6.507 1.00 95.62 85 PRO A CA 1
ATOM 686 C C . PRO A 1 85 ? 18.339 -1.304 -6.931 1.00 95.62 85 PRO A C 1
ATOM 688 O O . PRO A 1 85 ? 18.345 -2.499 -6.632 1.00 95.62 85 PRO A O 1
ATOM 691 N N . ILE A 1 86 ? 17.337 -0.754 -7.617 1.00 96.81 86 ILE A N 1
ATOM 692 C CA . ILE A 1 86 ? 16.101 -1.486 -7.945 1.00 96.81 86 ILE A CA 1
ATOM 693 C C . ILE A 1 86 ? 16.346 -2.782 -8.742 1.00 96.81 86 ILE A C 1
ATOM 695 O O . ILE A 1 86 ? 15.634 -3.756 -8.531 1.00 96.81 86 ILE A O 1
ATOM 699 N N . ASP A 1 87 ? 17.378 -2.830 -9.587 1.00 95.50 87 ASP A N 1
ATOM 700 C CA . ASP A 1 87 ? 17.780 -3.999 -10.389 1.00 95.50 87 ASP A CA 1
ATOM 701 C C . ASP A 1 87 ? 18.359 -5.156 -9.556 1.00 95.50 87 ASP A C 1
ATOM 703 O O . ASP A 1 87 ? 18.471 -6.276 -10.050 1.00 95.50 87 ASP A O 1
ATOM 707 N N . GLN A 1 88 ? 18.695 -4.910 -8.285 1.00 95.69 88 GLN A N 1
ATOM 708 C CA . GLN A 1 88 ? 19.038 -5.950 -7.307 1.00 95.69 88 GLN A CA 1
ATOM 709 C C . GLN A 1 88 ? 17.841 -6.390 -6.454 1.00 95.69 88 GLN A C 1
ATOM 711 O O . GLN A 1 88 ? 17.956 -7.356 -5.701 1.00 95.69 88 GLN A O 1
ATOM 716 N N . VAL A 1 89 ? 16.717 -5.674 -6.535 1.00 96.44 89 VAL A N 1
ATOM 717 C CA . VAL A 1 89 ? 15.508 -5.943 -5.743 1.00 96.44 89 VAL A CA 1
ATOM 718 C C . VAL A 1 89 ? 14.453 -6.655 -6.583 1.00 96.44 89 VAL A C 1
ATOM 720 O O . VAL A 1 89 ? 13.841 -7.599 -6.099 1.00 96.44 89 VAL A O 1
ATOM 723 N N . LEU A 1 90 ? 14.248 -6.210 -7.824 1.00 97.25 90 LEU A N 1
ATOM 724 C CA . LEU A 1 90 ? 13.241 -6.731 -8.747 1.00 97.25 90 LEU A CA 1
ATOM 725 C C . LEU A 1 90 ? 13.838 -6.938 -10.140 1.00 97.25 90 LEU A C 1
ATOM 727 O O . LEU A 1 90 ? 14.740 -6.208 -10.565 1.00 97.25 90 LEU A O 1
ATOM 731 N N . LYS A 1 91 ? 13.268 -7.886 -10.879 1.00 97.62 91 LYS A N 1
ATOM 732 C CA . LYS A 1 91 ? 13.538 -8.143 -12.295 1.00 97.62 91 LYS A CA 1
ATOM 733 C C . LYS A 1 91 ? 12.260 -7.990 -13.113 1.00 97.62 91 LYS A C 1
ATOM 735 O O . LYS A 1 91 ? 11.156 -8.222 -12.628 1.00 97.62 91 LYS A O 1
ATOM 740 N N . SER A 1 92 ? 12.407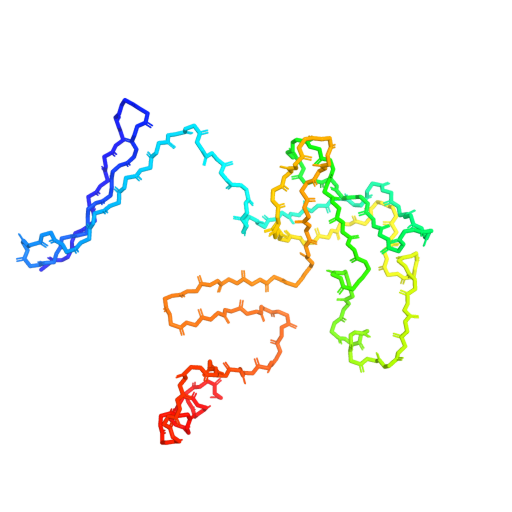 -7.608 -14.381 1.00 97.88 92 SER A N 1
ATOM 741 C CA . SER A 1 92 ? 11.287 -7.646 -15.323 1.00 97.88 92 SER A CA 1
ATOM 742 C C . SER A 1 92 ? 10.722 -9.066 -15.402 1.00 97.88 92 SER A C 1
ATOM 744 O O . SER A 1 92 ? 11.478 -10.029 -15.512 1.00 97.88 92 SER A O 1
ATOM 746 N N . GLY A 1 93 ? 9.400 -9.186 -15.352 1.00 98.00 93 GLY A N 1
ATOM 747 C CA . GLY A 1 93 ? 8.677 -10.454 -15.329 1.00 98.00 93 GLY A CA 1
ATOM 748 C C . GLY A 1 93 ? 8.279 -10.937 -13.933 1.00 98.00 93 GLY A C 1
ATOM 749 O O . GLY A 1 93 ? 7.342 -11.735 -13.858 1.00 98.00 93 GLY A O 1
ATOM 750 N N . ASP A 1 94 ? 8.907 -10.437 -12.860 1.00 98.31 94 ASP A N 1
ATOM 751 C CA . ASP A 1 94 ? 8.577 -10.825 -11.482 1.00 98.31 94 ASP A CA 1
ATOM 752 C C . ASP A 1 94 ? 7.102 -10.539 -11.162 1.00 98.31 94 ASP A C 1
ATOM 754 O O . ASP A 1 94 ? 6.538 -9.525 -11.584 1.00 98.31 94 ASP A O 1
ATOM 758 N N . GLU A 1 95 ? 6.476 -11.424 -10.387 1.00 98.12 95 GLU A N 1
ATOM 759 C CA . GLU A 1 95 ? 5.161 -11.169 -9.800 1.00 98.12 95 GLU A CA 1
ATOM 760 C C . GLU A 1 95 ? 5.322 -10.608 -8.386 1.00 98.12 95 GLU A C 1
ATOM 762 O O . GLU A 1 95 ? 6.072 -11.146 -7.570 1.00 98.12 95 GLU A O 1
ATOM 767 N N . VAL A 1 96 ? 4.608 -9.526 -8.083 1.00 97.19 96 VAL A N 1
ATOM 768 C CA . VAL A 1 96 ? 4.727 -8.809 -6.812 1.00 97.19 96 VAL A CA 1
ATOM 769 C C . VAL A 1 96 ? 3.360 -8.349 -6.317 1.00 97.19 96 VAL A C 1
ATOM 771 O O . VAL A 1 96 ? 2.546 -7.830 -7.078 1.00 97.19 96 VAL A O 1
ATOM 774 N N . ILE A 1 97 ? 3.094 -8.537 -5.024 1.00 97.75 97 ILE A N 1
ATOM 775 C CA . ILE A 1 97 ? 1.884 -8.006 -4.391 1.00 97.75 97 ILE A CA 1
ATOM 776 C C . ILE A 1 97 ? 2.124 -6.537 -4.061 1.00 97.75 97 ILE A C 1
ATOM 778 O O . ILE A 1 97 ? 3.090 -6.197 -3.376 1.00 97.75 97 ILE A O 1
ATOM 782 N N . VAL A 1 98 ? 1.236 -5.670 -4.538 1.00 97.88 98 VAL A N 1
ATOM 783 C CA . VAL A 1 98 ? 1.349 -4.225 -4.351 1.00 97.88 98 VAL A CA 1
ATOM 784 C C . VAL A 1 98 ? 0.032 -3.612 -3.900 1.00 97.88 98 VAL A C 1
ATOM 786 O O . VAL A 1 98 ? -1.038 -4.044 -4.318 1.00 97.88 98 VAL A O 1
ATOM 789 N N . GLN A 1 99 ? 0.115 -2.574 -3.074 1.00 98.38 99 GLN A N 1
ATOM 790 C CA . GLN A 1 99 ? -1.011 -1.740 -2.669 1.00 98.38 99 GLN A CA 1
ATOM 791 C C . GLN A 1 99 ? -0.889 -0.352 -3.294 1.00 98.38 99 GLN A C 1
ATOM 793 O O . GLN A 1 99 ? 0.189 0.251 -3.274 1.00 98.38 99 GLN A O 1
ATOM 798 N N . VAL A 1 100 ? -1.990 0.178 -3.824 1.00 97.81 100 VAL A N 1
ATOM 799 C CA . VAL A 1 100 ? -2.036 1.546 -4.355 1.00 97.81 100 VAL A CA 1
ATOM 800 C C . VAL A 1 100 ? -2.047 2.549 -3.206 1.00 97.81 100 VAL A C 1
ATOM 802 O O . VAL A 1 100 ? -2.936 2.531 -2.359 1.00 97.81 100 VAL A O 1
ATOM 805 N N . VAL A 1 101 ? -1.075 3.462 -3.201 1.00 97.38 101 VAL A N 1
ATOM 806 C CA . VAL A 1 101 ? -0.938 4.520 -2.183 1.00 97.38 101 VAL A CA 1
ATOM 807 C C . VAL A 1 101 ? -1.294 5.908 -2.711 1.00 97.38 101 VAL A C 1
ATOM 809 O O . VAL A 1 101 ? -1.568 6.810 -1.922 1.00 97.38 101 VAL A O 1
ATOM 812 N N . LYS A 1 102 ? -1.265 6.107 -4.034 1.00 95.50 102 LYS A N 1
ATOM 813 C CA . LYS A 1 102 ? -1.728 7.334 -4.701 1.00 95.50 102 LYS A CA 1
ATOM 814 C C . LYS A 1 102 ? -2.348 6.992 -6.046 1.00 95.50 102 LYS A C 1
ATOM 816 O O . LYS A 1 102 ? -1.813 6.142 -6.757 1.00 95.50 102 LYS A O 1
ATOM 821 N N . GLU A 1 103 ? -3.409 7.701 -6.407 1.00 92.44 103 GLU A N 1
ATOM 822 C CA . GLU A 1 103 ? -4.030 7.569 -7.726 1.00 92.44 103 GLU A CA 1
ATOM 823 C C . GLU A 1 103 ? -3.129 8.075 -8.850 1.00 92.44 103 GLU A C 1
ATOM 825 O O . GLU A 1 103 ? -2.133 8.774 -8.628 1.00 92.44 103 GLU A O 1
ATOM 830 N N . ALA A 1 104 ? -3.499 7.701 -10.072 1.00 90.06 104 ALA A N 1
ATOM 831 C CA . ALA A 1 104 ? -2.929 8.292 -11.266 1.00 90.06 104 ALA A CA 1
ATOM 832 C C . ALA A 1 104 ? -3.233 9.798 -11.298 1.00 90.06 104 ALA A C 1
ATOM 834 O O . ALA A 1 104 ? -4.331 10.231 -10.954 1.00 90.06 104 ALA A O 1
ATOM 835 N N . LEU A 1 105 ? -2.263 10.596 -11.742 1.00 86.94 105 LEU A N 1
ATOM 836 C CA . LEU A 1 105 ? -2.438 12.036 -11.920 1.00 86.94 105 LEU A CA 1
ATOM 837 C C . LEU A 1 105 ? -1.994 12.427 -13.329 1.00 86.94 105 LEU A C 1
ATOM 839 O O . LEU A 1 105 ? -0.801 12.403 -13.652 1.00 86.94 105 LEU A O 1
ATOM 843 N N . GLY A 1 106 ? -2.968 12.785 -14.168 1.00 86.56 106 GLY A N 1
ATOM 844 C CA . GLY A 1 106 ? -2.750 13.162 -15.564 1.00 86.56 106 GLY A CA 1
ATOM 845 C C . GLY A 1 106 ? -2.024 12.069 -16.351 1.00 86.56 106 GLY A C 1
ATOM 846 O O . GLY A 1 106 ? -2.546 10.977 -16.599 1.00 86.56 106 GLY A O 1
ATOM 847 N N . THR A 1 107 ? -0.788 12.349 -16.768 1.00 84.62 107 THR A N 1
ATOM 848 C CA . THR A 1 107 ? 0.013 11.386 -17.532 1.00 84.62 107 THR A CA 1
ATOM 849 C C . THR A 1 107 ? 0.649 10.295 -16.669 1.00 84.62 107 THR A C 1
ATOM 851 O O . THR A 1 107 ? 0.928 9.223 -17.206 1.00 84.62 107 THR A O 1
ATOM 854 N N . LYS A 1 108 ? 0.814 10.512 -15.358 1.00 89.00 108 LYS A N 1
ATOM 855 C CA . LYS A 1 108 ? 1.507 9.595 -14.440 1.00 89.00 108 LYS A CA 1
ATOM 856 C C . LYS A 1 108 ? 0.570 8.499 -13.935 1.00 89.00 108 LYS A C 1
ATOM 858 O O . LYS A 1 108 ? -0.529 8.798 -13.475 1.00 89.00 108 LYS A O 1
ATOM 863 N N . GLY A 1 109 ? 1.023 7.247 -14.005 1.00 92.75 109 GLY A N 1
ATOM 864 C CA . GLY A 1 109 ? 0.329 6.112 -13.394 1.00 92.75 109 GLY A CA 1
ATOM 865 C C . GLY A 1 109 ? 0.275 6.203 -11.861 1.00 92.75 109 GLY A C 1
ATOM 866 O O . GLY A 1 109 ? 0.936 7.066 -11.271 1.00 92.75 109 GLY A O 1
ATOM 867 N N . PRO A 1 110 ? -0.516 5.336 -11.207 1.00 96.75 110 PRO A N 1
ATOM 868 C CA . PRO A 1 110 ? -0.661 5.345 -9.754 1.00 96.75 110 PRO A CA 1
ATOM 869 C C . PRO A 1 110 ? 0.658 4.989 -9.056 1.00 96.75 110 PRO A C 1
ATOM 871 O O . PRO A 1 110 ? 1.503 4.292 -9.618 1.00 96.75 110 PRO A O 1
ATOM 874 N N . LYS A 1 111 ? 0.841 5.442 -7.812 1.00 97.69 111 LYS A N 1
ATOM 875 C CA . LYS A 1 111 ? 1.979 5.019 -6.978 1.00 97.69 111 LYS A CA 1
ATOM 876 C C . LYS A 1 111 ? 1.577 3.800 -6.157 1.00 97.69 111 LYS A C 1
ATOM 878 O O . LYS A 1 111 ? 0.512 3.812 -5.537 1.00 97.69 111 LYS A O 1
ATOM 883 N N . VAL A 1 112 ? 2.460 2.809 -6.078 1.00 98.44 112 VAL A N 1
ATOM 884 C CA . VAL A 1 112 ? 2.243 1.583 -5.302 1.00 98.44 112 VAL A CA 1
ATOM 885 C C . VAL A 1 112 ? 3.384 1.274 -4.323 1.00 98.44 112 VAL A C 1
ATOM 887 O O . VAL A 1 112 ? 4.462 1.866 -4.407 1.00 98.44 112 VAL A O 1
ATOM 890 N N . THR A 1 113 ? 3.134 0.355 -3.386 1.00 98.12 113 THR A N 1
ATOM 891 C CA . THR A 1 113 ? 4.107 -0.171 -2.412 1.00 98.12 113 THR A CA 1
ATOM 892 C C . THR A 1 113 ? 3.891 -1.662 -2.152 1.00 98.12 113 THR A C 1
ATOM 894 O O . THR A 1 113 ? 2.760 -2.134 -2.239 1.00 98.12 113 THR A O 1
ATOM 897 N N . THR A 1 114 ? 4.943 -2.406 -1.807 1.00 96.88 114 THR A N 1
ATOM 898 C CA . THR A 1 114 ? 4.850 -3.801 -1.327 1.00 96.88 114 THR A CA 1
ATOM 899 C C . THR A 1 114 ? 4.578 -3.879 0.181 1.00 96.88 114 THR A C 1
ATOM 901 O O . THR A 1 114 ? 4.256 -4.941 0.714 1.00 96.88 114 THR A O 1
ATOM 904 N N . HIS A 1 115 ? 4.645 -2.743 0.882 1.00 95.69 115 HIS A N 1
ATOM 905 C CA . HIS A 1 115 ? 4.361 -2.612 2.311 1.00 95.69 115 HIS A CA 1
ATOM 906 C C . HIS A 1 115 ? 2.855 -2.538 2.564 1.00 95.69 115 HIS A C 1
ATOM 908 O O . HIS A 1 115 ? 2.298 -1.468 2.809 1.00 95.69 115 HIS A O 1
ATOM 914 N N . ILE A 1 116 ? 2.194 -3.689 2.472 1.00 96.56 116 ILE A N 1
ATOM 915 C CA . ILE A 1 116 ? 0.741 -3.791 2.603 1.00 96.56 116 ILE A CA 1
ATOM 916 C C . ILE A 1 116 ? 0.278 -3.320 3.986 1.00 96.56 116 ILE A C 1
ATOM 918 O O . ILE A 1 116 ? 0.838 -3.705 5.017 1.00 96.56 116 ILE A O 1
ATOM 922 N N . SER A 1 117 ? -0.779 -2.512 3.997 1.00 95.81 117 SER A N 1
ATOM 923 C CA . SER A 1 117 ? -1.464 -2.046 5.200 1.00 95.81 117 SER A CA 1
ATOM 924 C C . SER A 1 117 ? -2.971 -2.243 5.064 1.00 95.81 117 SER A C 1
ATOM 926 O O . SER A 1 117 ? -3.576 -1.868 4.060 1.00 95.81 117 SER A O 1
ATOM 928 N N . ILE A 1 118 ? -3.581 -2.849 6.078 1.00 96.00 118 ILE A N 1
ATOM 929 C CA . ILE A 1 118 ? -5.014 -3.138 6.122 1.00 96.00 118 ILE A CA 1
ATOM 930 C C . ILE A 1 118 ? -5.580 -2.411 7.346 1.00 96.00 118 ILE A C 1
ATOM 932 O O . ILE A 1 118 ? -5.451 -2.905 8.472 1.00 96.00 118 ILE A O 1
ATOM 936 N N . PRO A 1 119 ? -6.127 -1.196 7.165 1.00 94.94 119 PRO A N 1
ATOM 937 C CA . PRO A 1 119 ? -6.722 -0.446 8.258 1.00 94.94 119 PRO A CA 1
ATOM 938 C C . PRO A 1 119 ? -8.052 -1.081 8.678 1.00 94.94 119 PRO A C 1
ATOM 940 O O . PRO A 1 119 ? -8.944 -1.291 7.861 1.00 94.94 119 PRO A O 1
ATOM 943 N N . GLY A 1 120 ? -8.188 -1.363 9.969 1.00 93.50 120 GLY A N 1
ATOM 944 C CA . GLY A 1 120 ? -9.448 -1.689 10.627 1.00 93.50 120 GLY A CA 1
ATOM 945 C C . GLY A 1 120 ? -9.904 -0.553 11.543 1.00 93.50 120 GLY A C 1
ATOM 946 O O . GLY A 1 120 ? -9.269 0.498 11.634 1.00 93.50 120 GLY A O 1
ATOM 947 N N . ARG A 1 121 ? -11.002 -0.774 12.274 1.00 90.44 121 ARG A N 1
ATOM 948 C CA . ARG A 1 121 ? -11.584 0.240 13.173 1.00 90.44 121 ARG A CA 1
ATOM 949 C C . ARG A 1 121 ? -10.646 0.646 14.317 1.00 90.44 121 ARG A C 1
ATOM 951 O O . ARG A 1 121 ? -10.596 1.815 14.681 1.00 90.44 121 ARG A O 1
ATOM 958 N N . TYR A 1 122 ? -9.915 -0.318 14.877 1.00 91.44 122 TYR A N 1
ATOM 959 C CA . TYR A 1 122 ? -9.060 -0.115 16.057 1.00 91.44 122 TYR A CA 1
ATOM 960 C C . TYR A 1 122 ? -7.585 -0.451 15.822 1.00 91.44 122 TYR A C 1
ATOM 962 O O . TYR A 1 122 ? -6.727 -0.026 16.591 1.00 91.44 122 TYR A O 1
ATOM 970 N N . ILE A 1 123 ? -7.287 -1.218 14.773 1.00 93.19 123 ILE A N 1
ATOM 971 C CA . ILE A 1 123 ? -5.949 -1.732 14.472 1.00 93.19 123 ILE A CA 1
ATOM 972 C C . ILE A 1 123 ? -5.618 -1.493 13.004 1.00 93.19 123 ILE A C 1
ATOM 974 O O . ILE A 1 123 ? -6.511 -1.471 12.164 1.00 93.19 123 ILE A O 1
ATOM 978 N N . VAL A 1 124 ? -4.333 -1.361 12.687 1.00 95.31 124 VAL A N 1
ATOM 979 C CA . VAL A 1 124 ? -3.839 -1.426 11.307 1.00 95.31 124 VAL A CA 1
ATOM 980 C C . VAL A 1 124 ? -2.964 -2.664 11.203 1.00 95.31 124 VAL A C 1
ATOM 982 O O . VAL A 1 124 ? -1.916 -2.736 11.846 1.00 95.31 124 VAL A O 1
ATOM 985 N N . LEU A 1 125 ? -3.394 -3.642 10.409 1.00 94.25 125 LEU A N 1
ATOM 986 C CA . LEU A 1 125 ? -2.615 -4.849 10.165 1.00 94.25 125 LEU A CA 1
ATOM 987 C C . LEU A 1 125 ? -1.579 -4.570 9.074 1.00 94.25 125 LEU A C 1
ATOM 989 O O . LEU A 1 125 ? -1.913 -4.109 7.985 1.00 94.25 125 LEU A O 1
ATOM 993 N N . THR A 1 126 ? -0.318 -4.878 9.361 1.00 93.81 126 THR A N 1
ATOM 994 C CA . THR A 1 126 ? 0.777 -4.846 8.384 1.00 93.81 126 THR A CA 1
ATOM 995 C C . THR A 1 126 ? 1.344 -6.265 8.280 1.00 93.81 126 THR A C 1
ATOM 997 O O . THR A 1 126 ? 2.212 -6.625 9.069 1.00 93.81 126 THR A O 1
ATOM 1000 N N . PRO A 1 127 ? 0.825 -7.118 7.372 1.00 90.38 127 PRO A N 1
ATOM 1001 C CA . PRO A 1 127 ? 1.014 -8.575 7.429 1.00 90.38 127 PRO A CA 1
ATOM 1002 C C . PRO A 1 127 ? 2.476 -9.035 7.323 1.00 90.38 127 PRO A C 1
ATOM 1004 O O . PRO A 1 127 ? 2.808 -10.130 7.762 1.00 90.38 127 PRO A O 1
ATOM 1007 N N . TYR A 1 128 ? 3.359 -8.197 6.777 1.00 86.31 128 TYR A N 1
ATOM 1008 C CA . TYR A 1 128 ? 4.794 -8.479 6.646 1.00 86.31 128 TYR A CA 1
ATOM 1009 C C . TYR A 1 128 ? 5.655 -7.765 7.704 1.00 86.31 128 TYR A C 1
ATOM 1011 O O . TYR A 1 128 ? 6.886 -7.771 7.630 1.00 86.31 128 TYR A O 1
ATOM 1019 N N . SER A 1 129 ? 5.023 -7.137 8.699 1.00 84.81 129 SER A N 1
ATOM 1020 C CA . SER A 1 129 ? 5.684 -6.531 9.853 1.00 84.81 129 SER A CA 1
ATOM 1021 C C . SER A 1 129 ? 5.525 -7.403 11.096 1.00 84.81 129 SER A C 1
ATOM 1023 O O . SER A 1 129 ? 4.507 -8.061 11.283 1.00 84.81 129 SER A O 1
ATOM 1025 N N . ARG A 1 130 ? 6.528 -7.373 11.977 1.00 83.62 130 ARG A N 1
ATOM 1026 C CA . ARG A 1 130 ? 6.481 -7.977 13.319 1.00 83.62 130 ARG A CA 1
ATOM 1027 C C . ARG A 1 130 ? 6.363 -6.933 14.430 1.00 83.62 130 ARG A C 1
ATOM 1029 O O . ARG A 1 130 ? 6.389 -7.283 15.604 1.00 83.62 130 ARG A O 1
ATOM 1036 N N . ASP A 1 131 ? 6.280 -5.655 14.070 1.00 85.81 131 ASP A N 1
ATOM 1037 C CA . ASP A 1 131 ? 6.322 -4.564 15.039 1.00 85.81 131 ASP A CA 1
ATOM 1038 C C . ASP A 1 131 ? 4.913 -4.169 15.473 1.00 85.81 131 ASP A C 1
ATOM 1040 O O . ASP A 1 131 ? 4.082 -3.776 14.651 1.00 85.81 131 ASP A O 1
ATOM 1044 N N . ILE A 1 132 ? 4.673 -4.189 16.782 1.00 88.19 132 ILE A N 1
ATOM 1045 C CA . ILE A 1 132 ? 3.458 -3.642 17.382 1.00 88.19 132 ILE A CA 1
ATOM 1046 C C . ILE A 1 132 ? 3.723 -2.177 17.713 1.00 88.19 132 ILE A C 1
ATOM 1048 O O . ILE A 1 132 ? 4.564 -1.848 18.552 1.00 88.19 132 ILE A O 1
ATOM 1052 N N . ASN A 1 133 ? 2.995 -1.285 17.048 1.00 90.94 133 ASN A N 1
ATOM 1053 C CA . ASN A 1 133 ? 3.115 0.152 17.246 1.00 90.94 133 ASN A CA 1
ATOM 1054 C C . ASN A 1 133 ? 1.807 0.713 17.796 1.00 90.94 133 ASN A C 1
ATOM 1056 O O . ASN A 1 133 ? 0.728 0.408 17.294 1.00 90.94 133 ASN A O 1
ATOM 1060 N N . ILE A 1 134 ? 1.912 1.576 18.804 1.00 93.88 134 ILE A N 1
ATOM 1061 C CA . ILE A 1 134 ? 0.765 2.288 19.371 1.00 93.88 134 ILE A CA 1
ATOM 1062 C C . ILE A 1 134 ? 0.739 3.706 18.810 1.00 93.88 134 ILE A C 1
ATOM 1064 O O . ILE A 1 134 ? 1.779 4.350 18.649 1.00 93.88 134 ILE A O 1
ATOM 1068 N N . SER A 1 135 ? -0.464 4.193 18.501 1.00 94.06 135 SER A N 1
ATOM 1069 C CA . SER A 1 135 ? -0.672 5.548 17.998 1.00 94.06 135 SER A CA 1
ATOM 1070 C C . SER A 1 135 ? -0.078 6.586 18.947 1.00 94.06 135 SER A C 1
ATOM 1072 O O . SER A 1 135 ? -0.435 6.646 20.121 1.00 94.06 135 SER A O 1
ATOM 1074 N N . ARG A 1 136 ? 0.752 7.486 18.407 1.00 93.94 136 ARG A N 1
ATOM 1075 C CA . ARG A 1 136 ? 1.336 8.619 19.153 1.00 93.94 136 ARG A CA 1
ATOM 1076 C C . ARG A 1 136 ? 0.287 9.595 19.703 1.00 93.94 136 ARG A C 1
ATOM 1078 O O . ARG A 1 136 ? 0.627 10.466 20.495 1.00 93.94 136 ARG A O 1
ATOM 1085 N N . LYS A 1 137 ? -0.972 9.487 19.261 1.00 95.81 137 LYS A N 1
ATOM 1086 C CA . LYS A 1 137 ? -2.088 10.288 19.785 1.00 95.81 137 LYS A CA 1
ATOM 1087 C C . LYS A 1 137 ? -2.554 9.812 21.167 1.00 95.81 137 LYS A C 1
ATOM 1089 O O . LYS A 1 137 ? -3.167 10.599 21.880 1.00 95.81 137 LYS A O 1
ATOM 1094 N N . ILE A 1 138 ? -2.256 8.568 21.553 1.00 94.81 138 ILE A N 1
ATOM 1095 C CA . ILE A 1 138 ? -2.562 8.027 22.881 1.00 94.81 138 ILE A CA 1
ATOM 1096 C C . ILE A 1 138 ? -1.435 8.447 23.826 1.00 94.81 138 ILE A C 1
ATOM 1098 O O . ILE A 1 138 ? -0.305 7.982 23.696 1.00 94.81 138 ILE A O 1
ATOM 1102 N N . LYS A 1 139 ? -1.736 9.376 24.737 1.00 95.12 139 LYS A N 1
ATOM 1103 C CA . LYS A 1 139 ? -0.746 9.972 25.652 1.00 95.12 139 LYS A CA 1
ATOM 1104 C C . LYS A 1 139 ? -0.732 9.332 27.039 1.00 95.12 139 LYS A C 1
ATOM 1106 O O . LYS A 1 139 ? 0.241 9.493 27.766 1.00 95.12 139 LYS A O 1
ATOM 1111 N N . GLU A 1 140 ? -1.805 8.643 27.412 1.00 97.50 140 GLU A N 1
ATOM 1112 C CA . GLU A 1 140 ? -1.945 8.048 28.736 1.00 97.50 140 GLU A CA 1
ATOM 1113 C C . GLU A 1 140 ? -1.072 6.796 28.870 1.00 97.50 140 GLU A C 1
ATOM 1115 O O . GLU A 1 140 ? -1.255 5.804 28.164 1.00 97.50 140 GLU A O 1
ATOM 1120 N N . SER A 1 141 ? -0.113 6.846 29.794 1.00 95.31 141 SER A N 1
ATOM 1121 C CA . SER A 1 141 ? 0.875 5.784 29.992 1.00 95.31 141 SER A CA 1
ATOM 1122 C C . SER A 1 141 ? 0.249 4.437 30.356 1.00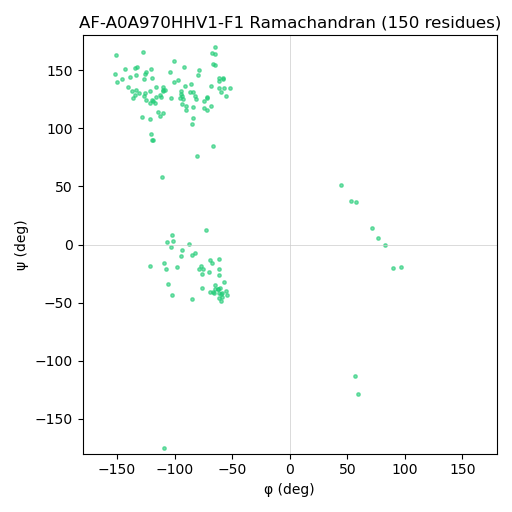 95.31 141 SER A C 1
ATOM 1124 O O . SER A 1 141 ? 0.733 3.404 29.894 1.00 95.31 141 SER A O 1
ATOM 1126 N N . GLU A 1 142 ? -0.821 4.430 31.156 1.00 96.69 142 GLU A N 1
ATOM 1127 C CA . GLU A 1 142 ? -1.511 3.194 31.548 1.00 96.69 142 GLU A CA 1
ATOM 1128 C C . GLU A 1 142 ? -2.246 2.554 30.367 1.00 96.69 142 GLU A C 1
ATOM 1130 O O . GLU A 1 142 ? -2.131 1.346 30.151 1.00 96.69 142 GLU A O 1
ATOM 1135 N N . GLU A 1 143 ? -2.891 3.358 29.521 1.00 95.50 143 GLU A N 1
ATOM 1136 C CA . GLU A 1 143 ? -3.533 2.858 28.305 1.00 95.50 143 GLU A CA 1
ATOM 1137 C C . GLU A 1 143 ? -2.505 2.305 27.311 1.00 95.50 143 GLU A C 1
ATOM 1139 O O . GLU A 1 143 ? -2.685 1.221 26.752 1.00 95.50 143 G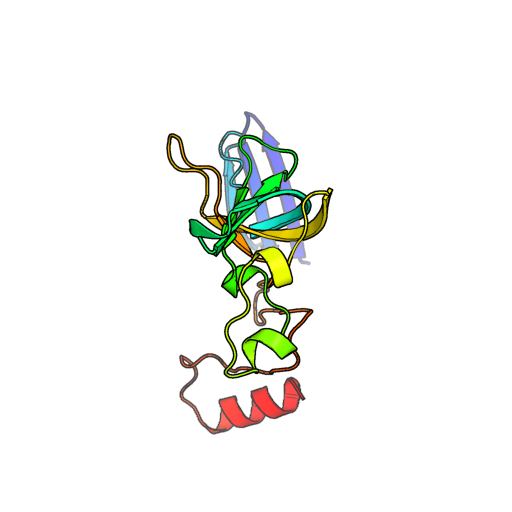LU A O 1
ATOM 1144 N N . VAL A 1 144 ? -1.366 2.984 27.144 1.00 94.56 144 VAL A N 1
ATOM 1145 C CA . VAL A 1 144 ? -0.255 2.473 26.327 1.00 94.56 144 VAL A CA 1
ATOM 1146 C C . VAL A 1 144 ? 0.229 1.119 26.855 1.00 94.56 144 VAL A C 1
ATOM 1148 O O . VAL A 1 144 ? 0.418 0.195 26.062 1.00 94.56 144 VAL A O 1
ATOM 1151 N N . LYS A 1 145 ? 0.413 0.959 28.173 1.00 94.38 145 LYS A N 1
ATOM 1152 C CA . LYS A 1 145 ? 0.809 -0.329 28.774 1.00 94.38 145 LYS A CA 1
ATOM 1153 C C . LYS A 1 145 ? -0.235 -1.415 28.512 1.00 94.38 145 LYS A C 1
ATOM 1155 O O . LYS A 1 145 ? 0.135 -2.519 28.105 1.00 94.38 145 LYS A O 1
ATOM 1160 N N . ARG A 1 146 ? -1.522 -1.106 28.701 1.00 95.44 146 ARG A N 1
ATOM 1161 C CA . ARG A 1 146 ? -2.632 -2.038 28.455 1.00 95.44 146 ARG A CA 1
ATOM 1162 C C . ARG A 1 146 ? -2.658 -2.500 26.998 1.00 95.44 146 ARG A C 1
ATOM 1164 O O . ARG A 1 146 ? -2.706 -3.701 26.746 1.00 95.44 146 ARG A O 1
ATOM 1171 N N . LEU A 1 147 ? -2.563 -1.571 26.047 1.00 94.00 147 LEU A N 1
ATOM 1172 C CA . LEU A 1 147 ? -2.558 -1.876 24.613 1.00 94.00 147 LEU A CA 1
ATOM 1173 C C . LEU A 1 147 ? -1.330 -2.692 24.194 1.00 94.00 147 LEU A C 1
ATOM 1175 O O . LEU A 1 147 ? -1.475 -3.625 23.407 1.00 94.00 147 LEU A O 1
ATOM 1179 N N . LYS A 1 148 ? -0.141 -2.411 24.754 1.00 90.81 148 LYS A N 1
ATOM 1180 C CA . LYS A 1 148 ? 1.050 -3.249 24.517 1.00 90.81 148 LYS A CA 1
ATOM 1181 C C . LYS A 1 148 ? 0.813 -4.683 24.973 1.00 90.81 148 LYS A C 1
ATOM 1183 O O . LYS A 1 148 ? 1.176 -5.598 24.251 1.00 90.81 148 LYS A O 1
ATOM 1188 N N . LYS A 1 149 ? 0.192 -4.873 26.140 1.00 92.12 149 LYS A N 1
ATOM 1189 C CA . LYS A 1 149 ? -0.109 -6.206 26.679 1.00 92.12 149 LYS A CA 1
ATOM 1190 C C . LYS A 1 149 ? -1.110 -6.983 25.816 1.00 92.12 149 LYS A C 1
ATOM 1192 O O . LYS A 1 149 ? -0.997 -8.193 25.746 1.00 92.12 149 LYS A O 1
ATOM 1197 N N . ILE A 1 150 ? -2.079 -6.306 25.196 1.00 90.75 150 ILE A N 1
ATOM 1198 C CA . ILE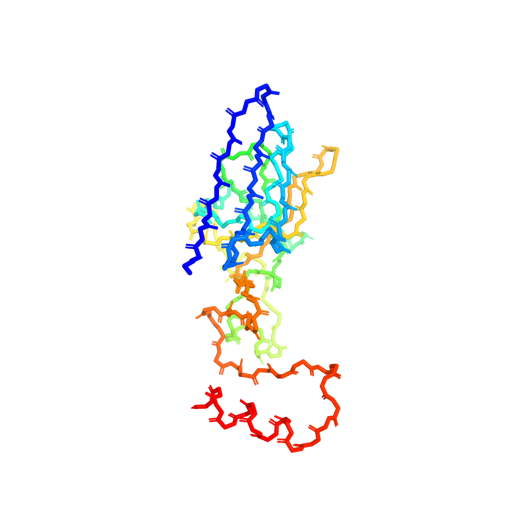 A 1 150 ? -3.084 -6.945 24.324 1.00 90.75 150 ILE A CA 1
ATOM 1199 C C . ILE A 1 150 ? -2.501 -7.312 22.959 1.00 90.75 150 ILE A C 1
ATOM 1201 O O . ILE A 1 150 ? -2.891 -8.318 22.382 1.00 90.75 150 ILE A O 1
ATOM 1205 N N . GLY A 1 151 ? -1.622 -6.466 22.418 1.00 81.06 151 GLY A N 1
ATOM 1206 C CA . GLY A 1 151 ? -1.017 -6.705 21.110 1.00 81.06 151 GLY A CA 1
ATOM 1207 C C . GLY A 1 151 ? 0.095 -7.755 21.112 1.00 81.06 151 GLY A C 1
ATOM 1208 O O . GLY A 1 151 ? 0.442 -8.221 20.031 1.00 81.06 151 GLY A O 1
ATOM 1209 N N . HIS A 1 152 ? 0.663 -8.068 22.284 1.00 70.50 152 HIS A N 1
ATOM 1210 C CA . HIS A 1 152 ? 1.746 -9.037 22.480 1.00 70.50 152 HIS A CA 1
ATOM 1211 C C . HIS A 1 152 ? 1.263 -10.481 22.599 1.00 70.50 152 HIS A C 1
ATOM 1213 O O . HIS A 1 152 ? 0.185 -10.703 23.191 1.00 70.50 152 HIS A O 1
#

Sequence (152 aa):
MNYIFISSKDGINRIGLVEEGRLVEYYMEEKDSEKIVGNIYRARVENVLRGMNAAFVNIGVGKNAYLYVKDAYSREQLLSKKNYPIDQVLKSGDEVIVQVVKEALGTKGPKVTTHISIPGRYIVLTPYSRDINISRKIKESEEVKRLKKIGH

Secondary structure (DSSP, 8-state):
-EEEEEEEETTEEEEEEEETTEEEEEEEEETT----TT-EEEEEEEEEEGGGTEEEEE-SSSSPEEEEHHHH--HHHHHSSPPPPGGGT--TT-EEEEEEEE--BTTBPPEEESS--EE-SS-EE-TT-------TT---HHHHHHHHHHH-